Protein AF-A0A966DWM5-F1 (afdb_monomer_lite)

Secondary structure (DSSP, 8-state):
-HHHHHHHHHHHHHH-TT-HHHHHHHHHHHHHHT-HHHHHHHHHHHHHHTT-HHHHHHHHHHHHHH-TT-HHHHHHHHHHHHHHHHHHHHHHT-

pLDDT: mean 95.09, std 6.21, range [65.12, 98.88]

Structure (mmCIF, N/CA/C/O backbone):
data_AF-A0A966DWM5-F1
#
_entry.id   AF-A0A966DWM5-F1
#
loop_
_atom_site.group_PDB
_atom_site.id
_atom_site.type_symbol
_atom_site.label_atom_id
_atom_site.label_alt_id
_atom_site.label_comp_id
_atom_site.label_asym_id
_atom_site.label_entity_id
_atom_site.label_seq_id
_atom_site.pdbx_PDB_ins_code
_atom_site.Cartn_x
_atom_site.Cartn_y
_atom_site.Cartn_z
_atom_site.occupancy
_atom_site.B_iso_or_equiv
_atom_site.auth_seq_id
_atom_site.auth_comp_id
_atom_site.auth_asym_id
_atom_site.auth_atom_id
_atom_site.pdbx_PDB_model_num
ATOM 1 N N . GLN A 1 1 ? 13.227 -10.000 -17.625 1.00 65.12 1 GLN A N 1
ATOM 2 C CA . GLN A 1 1 ? 12.529 -11.079 -16.893 1.00 65.12 1 GLN A CA 1
ATOM 3 C C . GLN A 1 1 ? 11.713 -10.530 -15.725 1.00 65.12 1 GLN A C 1
ATOM 5 O O . GLN A 1 1 ? 10.519 -10.780 -15.724 1.00 65.12 1 GLN A O 1
ATOM 10 N N . ALA A 1 2 ? 12.279 -9.733 -14.805 1.00 72.12 2 ALA A N 1
ATOM 11 C CA . ALA A 1 2 ? 11.534 -9.183 -13.656 1.00 72.12 2 ALA A CA 1
ATOM 12 C C . ALA A 1 2 ? 10.271 -8.370 -14.027 1.00 72.12 2 ALA A C 1
ATOM 14 O O . ALA A 1 2 ? 9.245 -8.542 -13.388 1.00 72.12 2 ALA A O 1
ATOM 15 N N . HIS A 1 3 ? 10.298 -7.577 -15.105 1.00 72.94 3 HIS A N 1
ATOM 16 C CA . HIS A 1 3 ? 9.121 -6.821 -15.569 1.00 72.94 3 HIS A CA 1
ATOM 17 C C . HIS A 1 3 ? 7.951 -7.711 -16.039 1.00 72.94 3 HIS A C 1
ATOM 19 O O . HIS A 1 3 ? 6.801 -7.380 -15.791 1.00 72.94 3 HIS A O 1
ATOM 25 N N . ILE A 1 4 ? 8.230 -8.861 -16.673 1.00 79.44 4 ILE A N 1
ATOM 26 C CA . ILE A 1 4 ? 7.185 -9.820 -17.087 1.00 79.44 4 ILE A CA 1
ATOM 27 C C . ILE A 1 4 ? 6.576 -10.481 -15.846 1.00 79.44 4 ILE A C 1
ATOM 29 O O . ILE A 1 4 ? 5.366 -10.654 -15.756 1.00 79.44 4 ILE A O 1
ATOM 33 N N . ALA A 1 5 ? 7.420 -10.837 -14.872 1.00 82.81 5 ALA A N 1
ATOM 34 C CA . ALA A 1 5 ? 6.958 -11.404 -13.610 1.00 82.81 5 ALA A CA 1
ATOM 35 C C . ALA A 1 5 ? 6.093 -10.406 -12.822 1.00 82.81 5 ALA A C 1
ATOM 37 O O . ALA A 1 5 ? 5.092 -10.803 -12.234 1.00 82.81 5 ALA A O 1
ATOM 38 N N . GLU A 1 6 ? 6.449 -9.120 -12.843 1.00 89.25 6 GLU A N 1
ATOM 39 C CA . GLU A 1 6 ? 5.675 -8.053 -12.208 1.00 89.25 6 GLU A CA 1
ATOM 40 C C . GLU A 1 6 ? 4.259 -7.954 -12.783 1.00 89.25 6 GLU A C 1
ATOM 42 O O . GLU A 1 6 ? 3.300 -7.981 -12.019 1.00 89.25 6 GLU A O 1
ATOM 47 N N . GLU A 1 7 ? 4.114 -7.896 -14.108 1.00 88.50 7 GLU A N 1
ATOM 48 C CA . GLU A 1 7 ? 2.804 -7.778 -14.763 1.00 88.50 7 GLU A CA 1
ATOM 49 C C . GLU A 1 7 ? 1.882 -8.956 -14.412 1.00 88.50 7 GLU A C 1
ATOM 51 O O . GLU A 1 7 ? 0.741 -8.756 -13.994 1.00 88.50 7 GLU A O 1
ATOM 56 N N . VAL A 1 8 ? 2.413 -10.183 -14.458 1.00 92.38 8 VAL A N 1
ATOM 57 C CA . VAL A 1 8 ? 1.668 -11.388 -14.060 1.00 92.38 8 VAL A CA 1
ATOM 58 C C . VAL A 1 8 ? 1.231 -11.312 -12.596 1.00 92.38 8 VAL A C 1
ATOM 60 O O . VAL A 1 8 ? 0.092 -11.649 -12.271 1.00 92.38 8 VAL A O 1
ATOM 63 N N . LEU A 1 9 ? 2.112 -10.871 -11.697 1.00 91.38 9 LEU A N 1
ATOM 64 C CA . LEU A 1 9 ? 1.806 -10.779 -10.269 1.00 91.38 9 LEU A CA 1
ATOM 65 C C . LEU A 1 9 ? 0.800 -9.663 -9.952 1.00 91.38 9 LEU A C 1
ATOM 67 O O . LEU A 1 9 ? -0.017 -9.845 -9.050 1.00 91.38 9 LEU A O 1
ATOM 71 N N . VAL A 1 10 ? 0.801 -8.558 -10.704 1.00 92.81 10 VAL A N 1
ATOM 72 C CA . VAL A 1 10 ? -0.223 -7.502 -10.603 1.00 92.81 10 VAL A CA 1
ATOM 73 C C . VAL A 1 10 ? -1.604 -8.043 -10.968 1.00 92.81 10 VAL A C 1
ATOM 75 O O . VAL A 1 10 ? -2.583 -7.762 -10.277 1.00 92.81 10 VAL A O 1
ATOM 78 N N . ASP A 1 11 ? -1.711 -8.836 -12.031 1.00 94.56 11 ASP A N 1
ATOM 79 C CA . ASP A 1 11 ? -2.999 -9.420 -12.407 1.00 94.56 11 ASP A CA 1
ATOM 80 C C . ASP A 1 11 ? -3.460 -10.479 -11.405 1.00 94.56 11 ASP A C 1
ATOM 82 O O . ASP A 1 11 ? -4.634 -10.518 -11.032 1.00 94.56 11 ASP A O 1
ATOM 86 N N . GLN A 1 12 ? -2.537 -11.295 -10.889 1.00 93.44 12 GLN A N 1
ATOM 87 C CA . GLN A 1 12 ? -2.868 -12.245 -9.831 1.00 93.44 12 GLN A CA 1
ATOM 88 C C . GLN A 1 12 ? -3.328 -11.540 -8.550 1.00 93.44 12 GLN A C 1
ATOM 90 O O . GLN A 1 12 ? -4.280 -12.011 -7.927 1.00 93.44 12 GLN A O 1
ATOM 95 N N . SER A 1 13 ? -2.705 -10.425 -8.145 1.00 91.81 13 SER A N 1
ATOM 96 C CA . SER A 1 13 ? -3.082 -9.727 -6.906 1.00 91.81 13 SER A CA 1
ATOM 97 C C . SER A 1 13 ? -4.487 -9.131 -6.976 1.00 91.81 13 SER A C 1
ATOM 99 O O . SER A 1 13 ? -5.191 -9.083 -5.971 1.00 91.81 13 SER A O 1
ATOM 101 N N . ARG A 1 14 ? -4.960 -8.783 -8.178 1.00 92.75 14 ARG A N 1
ATOM 102 C CA . ARG A 1 14 ? -6.357 -8.382 -8.417 1.00 92.75 14 ARG A CA 1
ATOM 103 C C . ARG A 1 14 ? -7.338 -9.547 -8.305 1.00 92.75 14 ARG A C 1
ATOM 105 O O . ARG A 1 14 ? -8.464 -9.345 -7.862 1.00 92.75 14 ARG A O 1
ATOM 112 N N . LEU A 1 15 ? -6.930 -10.751 -8.708 1.00 95.56 15 LEU A N 1
ATOM 113 C CA . LEU A 1 15 ? -7.759 -11.959 -8.608 1.00 95.56 15 LEU A CA 1
ATOM 114 C C . LEU A 1 15 ? -7.788 -12.531 -7.186 1.00 95.56 15 LEU A C 1
ATOM 116 O O . LEU A 1 15 ? -8.784 -13.126 -6.780 1.00 95.56 15 LEU A O 1
ATOM 120 N N . LYS A 1 16 ? -6.696 -12.362 -6.435 1.00 95.12 16 LYS A N 1
ATOM 121 C CA . LYS A 1 16 ? -6.526 -12.869 -5.068 1.00 95.12 16 LYS A CA 1
ATOM 122 C C . LYS A 1 16 ? -6.086 -11.750 -4.114 1.00 95.12 16 LYS A C 1
ATOM 124 O O . LYS A 1 16 ? -5.014 -11.844 -3.519 1.00 95.12 16 LYS A O 1
ATOM 129 N N . PRO A 1 17 ? -6.910 -10.706 -3.919 1.00 96.00 17 PRO A N 1
ATOM 130 C CA . PRO A 1 17 ? -6.519 -9.543 -3.123 1.00 96.00 17 PRO A CA 1
ATOM 131 C C . PRO A 1 17 ? -6.321 -9.860 -1.639 1.00 96.00 17 PRO A C 1
ATOM 133 O O . PRO A 1 17 ? -5.652 -9.099 -0.956 1.00 96.00 17 PRO A O 1
ATOM 136 N N . ASN A 1 18 ? -6.852 -10.984 -1.151 1.00 97.12 18 ASN A N 1
ATOM 137 C CA . ASN A 1 18 ? -6.749 -11.408 0.247 1.00 97.12 18 ASN A CA 1
ATOM 138 C C . ASN A 1 18 ? -5.585 -12.383 0.507 1.00 97.12 18 ASN A C 1
ATOM 140 O O . ASN A 1 18 ? -5.527 -12.980 1.579 1.00 97.12 18 ASN A O 1
ATOM 144 N N . ASP A 1 19 ? -4.691 -12.593 -0.464 1.00 97.88 19 ASP A N 1
ATOM 145 C CA . ASP A 1 19 ? -3.501 -13.435 -0.304 1.00 97.88 19 ASP A CA 1
ATOM 146 C C . ASP A 1 19 ? -2.282 -12.569 0.074 1.00 97.88 19 ASP A C 1
ATOM 148 O O . ASP A 1 19 ? -1.686 -11.928 -0.798 1.00 97.88 19 ASP A O 1
ATOM 152 N N . PRO A 1 20 ? -1.867 -12.530 1.355 1.00 97.25 20 PRO A N 1
ATOM 153 C CA . PRO A 1 20 ? -0.712 -11.734 1.761 1.00 97.25 20 PRO A CA 1
ATOM 154 C C . PRO A 1 20 ? 0.600 -12.242 1.145 1.00 97.25 20 PRO A C 1
ATOM 156 O O . PRO A 1 20 ? 1.486 -11.441 0.845 1.00 97.25 20 PRO A O 1
ATOM 159 N N . GLY A 1 21 ? 0.735 -13.550 0.897 1.00 96.94 21 GLY A N 1
ATOM 160 C CA . GLY A 1 21 ? 1.938 -14.112 0.277 1.00 96.94 21 GLY A CA 1
ATOM 161 C C . GLY A 1 21 ? 2.151 -13.580 -1.139 1.00 96.94 21 GLY A C 1
ATOM 162 O O . GLY A 1 21 ? 3.280 -13.290 -1.539 1.00 96.94 21 GLY A O 1
ATOM 163 N N . LEU A 1 22 ? 1.056 -13.371 -1.868 1.00 97.56 22 LEU A N 1
ATOM 164 C CA . LEU A 1 22 ? 1.079 -12.790 -3.203 1.00 97.56 22 LEU A CA 1
ATOM 165 C C . LEU A 1 22 ? 1.524 -11.321 -3.201 1.00 97.56 22 LEU A C 1
ATOM 167 O O . LEU A 1 22 ? 2.362 -10.937 -4.018 1.00 97.56 22 LEU A O 1
ATOM 171 N N . TRP A 1 23 ? 1.026 -10.514 -2.262 1.00 98.38 23 TRP A N 1
ATOM 172 C CA . TRP A 1 23 ? 1.454 -9.119 -2.109 1.00 98.38 23 TRP A CA 1
ATOM 173 C C . TRP A 1 23 ? 2.925 -8.994 -1.718 1.00 98.38 23 TRP A C 1
ATOM 175 O O . TRP A 1 23 ? 3.634 -8.133 -2.243 1.00 98.38 23 TRP A O 1
ATOM 185 N N . TYR A 1 24 ? 3.403 -9.881 -0.843 1.00 97.94 24 TYR A N 1
ATOM 186 C CA . TYR A 1 24 ? 4.814 -9.934 -0.479 1.00 97.94 24 TYR A CA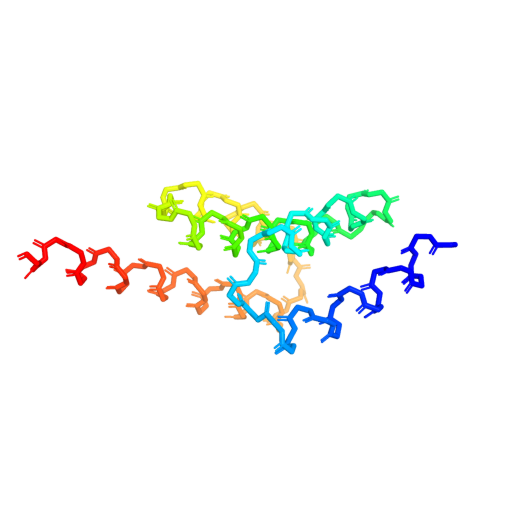 1
ATOM 187 C C . TYR A 1 24 ? 5.695 -10.261 -1.691 1.00 97.94 24 TYR A C 1
ATOM 189 O O . TYR A 1 24 ? 6.661 -9.550 -1.963 1.00 97.94 24 TYR A O 1
ATOM 197 N N . LEU A 1 25 ? 5.332 -11.285 -2.470 1.00 98.00 25 LEU A N 1
ATOM 198 C CA . LEU A 1 25 ? 6.077 -11.660 -3.671 1.00 98.00 25 LEU A CA 1
ATOM 199 C C . LEU A 1 25 ? 6.082 -10.541 -4.722 1.00 98.00 25 LEU A C 1
ATOM 201 O O . LEU A 1 25 ? 7.130 -10.246 -5.299 1.00 98.00 25 LEU A O 1
ATOM 205 N N . LEU A 1 26 ? 4.932 -9.900 -4.953 1.00 98.12 26 LEU A N 1
ATOM 206 C CA . LEU A 1 26 ? 4.830 -8.768 -5.871 1.00 98.12 26 LEU A CA 1
ATOM 207 C C . LEU A 1 26 ? 5.751 -7.620 -5.439 1.00 98.12 26 LEU A C 1
ATOM 209 O O . LEU A 1 26 ? 6.471 -7.078 -6.277 1.00 98.12 26 LEU A O 1
ATOM 213 N N . ALA A 1 27 ? 5.795 -7.299 -4.143 1.00 98.38 27 ALA A N 1
ATOM 214 C CA . ALA A 1 27 ? 6.690 -6.269 -3.628 1.00 98.38 27 ALA A CA 1
ATOM 215 C C . ALA A 1 27 ? 8.167 -6.578 -3.905 1.00 98.38 27 ALA A C 1
ATOM 217 O O . ALA A 1 27 ? 8.903 -5.695 -4.342 1.00 98.38 27 ALA A O 1
ATOM 218 N N . GLU A 1 28 ? 8.609 -7.817 -3.679 1.00 97.19 28 GLU A N 1
ATOM 219 C CA . GLU A 1 28 ? 10.002 -8.207 -3.920 1.00 97.19 28 GLU A CA 1
ATOM 220 C C . GLU A 1 28 ? 10.364 -8.106 -5.409 1.00 97.19 28 GLU A C 1
ATOM 222 O O . GLU A 1 28 ? 11.406 -7.547 -5.760 1.00 97.19 28 GLU A O 1
ATOM 227 N N . VAL A 1 29 ? 9.476 -8.554 -6.304 1.00 97.44 29 VAL A N 1
ATOM 228 C CA . VAL A 1 29 ? 9.687 -8.435 -7.756 1.00 97.44 29 VAL A CA 1
ATOM 229 C C . VAL A 1 29 ? 9.732 -6.972 -8.202 1.00 97.44 29 VAL A C 1
ATOM 231 O O . VAL A 1 29 ? 10.608 -6.612 -8.987 1.00 97.44 29 VAL A O 1
ATOM 234 N N . GLN A 1 30 ? 8.859 -6.118 -7.663 1.00 97.62 30 GLN A N 1
ATOM 235 C CA . GLN A 1 30 ? 8.853 -4.675 -7.932 1.00 97.62 30 GLN A CA 1
ATOM 236 C C . GLN A 1 30 ? 10.127 -3.978 -7.439 1.00 97.62 30 GLN A C 1
ATOM 238 O O . GLN A 1 30 ? 10.643 -3.073 -8.094 1.00 97.62 30 GLN A O 1
ATOM 243 N N . GLY A 1 31 ? 10.690 -4.422 -6.312 1.00 96.69 31 GLY A N 1
ATOM 244 C CA . GLY A 1 31 ? 11.994 -3.952 -5.844 1.00 96.69 31 GLY A CA 1
ATOM 245 C C . GLY A 1 31 ? 13.117 -4.318 -6.808 1.00 96.69 31 GLY A C 1
ATOM 246 O O . GLY A 1 31 ? 13.929 -3.467 -7.167 1.00 96.69 31 GLY A O 1
ATOM 247 N N . LEU A 1 32 ? 13.126 -5.570 -7.273 1.00 95.88 32 LEU A N 1
ATOM 248 C CA . LEU A 1 32 ? 14.112 -6.069 -8.233 1.00 95.88 32 LEU A CA 1
ATOM 249 C C . LEU A 1 32 ? 13.972 -5.432 -9.626 1.00 95.88 32 LEU A C 1
ATOM 251 O O . LEU A 1 32 ? 14.972 -5.309 -10.333 1.00 95.88 32 LEU A O 1
ATOM 255 N N . SER A 1 33 ? 12.764 -5.027 -10.037 1.00 94.50 33 SER A N 1
ATOM 256 C CA . SER A 1 33 ? 12.530 -4.334 -11.314 1.00 94.50 33 SER A CA 1
ATOM 257 C C . SER A 1 33 ? 12.782 -2.824 -11.250 1.00 94.50 33 SER A C 1
ATOM 259 O O . SER A 1 33 ? 12.841 -2.177 -12.295 1.00 94.50 33 SER A O 1
ATOM 261 N N . GLY A 1 34 ? 12.957 -2.258 -10.051 1.00 95.00 34 GLY A N 1
ATOM 262 C CA . GLY A 1 34 ? 13.117 -0.819 -9.843 1.00 95.00 34 GLY A CA 1
ATOM 263 C C . GLY A 1 34 ? 11.797 -0.044 -9.748 1.00 95.00 34 GLY A C 1
ATOM 264 O O . GLY A 1 34 ? 11.828 1.184 -9.643 1.00 95.00 34 GLY A O 1
ATOM 265 N N . ASN A 1 35 ? 10.641 -0.717 -9.731 1.00 95.94 35 ASN A N 1
ATOM 266 C CA . ASN A 1 35 ? 9.353 -0.088 -9.436 1.00 95.94 35 ASN A CA 1
ATOM 267 C C . ASN A 1 35 ? 9.188 0.147 -7.923 1.00 95.94 35 ASN A C 1
ATOM 269 O O . ASN A 1 35 ? 8.433 -0.534 -7.228 1.00 95.94 35 ASN A O 1
ATOM 273 N N . ILE A 1 36 ? 9.903 1.141 -7.394 1.00 97.50 36 ILE A N 1
ATOM 274 C CA . ILE A 1 36 ? 9.944 1.409 -5.948 1.00 97.50 36 ILE A CA 1
ATOM 275 C C . ILE A 1 36 ? 8.597 1.911 -5.405 1.00 97.50 36 ILE A C 1
ATOM 277 O O . ILE A 1 36 ? 8.222 1.576 -4.281 1.00 97.50 36 ILE A O 1
ATOM 281 N N . VAL A 1 37 ? 7.840 2.676 -6.201 1.00 97.75 37 VAL A N 1
ATOM 282 C CA . VAL A 1 37 ? 6.477 3.098 -5.831 1.00 97.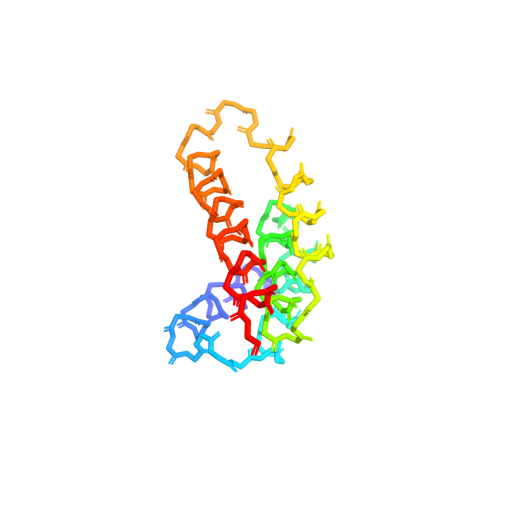75 37 VAL A CA 1
ATOM 283 C C . VAL A 1 37 ? 5.582 1.870 -5.669 1.00 97.75 37 VAL A C 1
ATOM 285 O O . VAL A 1 37 ? 4.961 1.710 -4.617 1.00 97.75 37 VAL A O 1
ATOM 288 N N . GLY A 1 38 ? 5.582 0.977 -6.664 1.00 97.44 38 GLY A N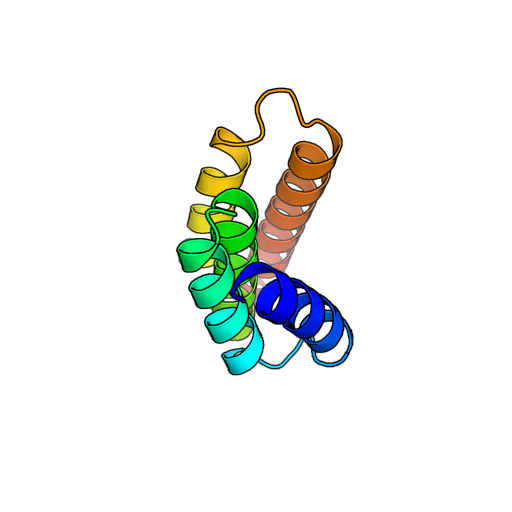 1
ATOM 289 C CA . GLY A 1 38 ? 4.835 -0.277 -6.627 1.00 97.44 38 GLY A CA 1
ATOM 290 C C . GLY A 1 38 ? 5.226 -1.151 -5.438 1.00 97.44 38 GLY A C 1
ATOM 291 O O . GLY A 1 38 ? 4.346 -1.592 -4.704 1.00 97.44 38 GLY A O 1
ATOM 292 N N . LEU A 1 39 ? 6.529 -1.315 -5.175 1.00 98.44 39 LEU A N 1
ATOM 293 C CA . LEU A 1 39 ? 7.033 -2.080 -4.026 1.00 98.44 39 LEU A CA 1
ATOM 294 C C . LEU A 1 39 ? 6.411 -1.607 -2.708 1.00 98.44 39 LEU A C 1
ATOM 296 O O . LEU A 1 39 ? 5.973 -2.424 -1.896 1.00 98.44 39 LEU A O 1
ATOM 300 N N . HIS A 1 40 ? 6.360 -0.294 -2.483 1.00 98.69 40 HIS A N 1
ATOM 301 C CA . HIS A 1 40 ? 5.789 0.256 -1.258 1.00 98.69 40 HIS A CA 1
ATOM 302 C C . HIS A 1 40 ? 4.268 0.058 -1.197 1.00 98.69 40 HIS A C 1
ATOM 304 O O . HIS A 1 40 ? 3.748 -0.292 -0.139 1.00 98.69 40 HIS A O 1
ATOM 310 N N . GLN A 1 41 ? 3.556 0.211 -2.317 1.00 98.56 41 GLN A N 1
ATOM 311 C CA . GLN A 1 41 ? 2.118 -0.072 -2.378 1.00 98.56 41 GLN A CA 1
ATOM 312 C C . GLN A 1 41 ? 1.816 -1.544 -2.060 1.00 98.56 41 GLN A C 1
ATOM 314 O O . GLN A 1 41 ? 0.982 -1.825 -1.206 1.00 98.56 41 GLN A O 1
ATOM 319 N N . SER A 1 42 ? 2.548 -2.484 -2.658 1.00 98.69 42 SER A N 1
ATOM 320 C CA . SER A 1 42 ? 2.358 -3.919 -2.418 1.00 98.69 42 SER A CA 1
ATOM 321 C C . SER A 1 42 ? 2.698 -4.323 -0.981 1.00 98.69 42 SER A C 1
ATOM 323 O O . SER A 1 42 ? 1.979 -5.112 -0.370 1.00 98.69 42 SER A O 1
ATOM 325 N N . ARG A 1 43 ? 3.744 -3.735 -0.379 1.00 98.81 43 ARG A N 1
ATOM 326 C CA . ARG A 1 43 ? 4.029 -3.935 1.054 1.00 98.81 43 ARG A CA 1
ATOM 327 C C . ARG A 1 43 ? 2.918 -3.393 1.941 1.00 98.81 43 ARG A C 1
ATOM 329 O O . ARG A 1 43 ? 2.655 -3.988 2.982 1.00 98.81 43 ARG A O 1
ATOM 336 N N . ALA A 1 44 ? 2.280 -2.289 1.558 1.00 98.88 44 ALA A N 1
ATOM 337 C CA . ALA A 1 44 ? 1.154 -1.768 2.316 1.00 98.88 44 ALA A CA 1
ATOM 338 C C . ALA A 1 44 ? -0.003 -2.771 2.356 1.00 98.88 44 ALA A C 1
ATOM 340 O O . ALA A 1 44 ? -0.489 -3.069 3.442 1.00 98.88 44 ALA A O 1
ATOM 341 N N . GLU A 1 45 ? -0.369 -3.361 1.216 1.00 98.69 45 GLU A N 1
ATOM 342 C CA . GLU A 1 45 ? -1.428 -4.378 1.158 1.00 98.69 45 GLU A CA 1
ATOM 343 C C . GLU A 1 45 ? -1.086 -5.628 1.980 1.00 98.69 45 GLU A C 1
ATOM 345 O O . GLU A 1 45 ? -1.921 -6.110 2.743 1.00 98.69 45 GLU A O 1
ATOM 350 N N . TYR A 1 46 ? 0.166 -6.097 1.927 1.00 98.75 46 TYR A N 1
ATOM 351 C CA . TYR A 1 46 ? 0.639 -7.170 2.810 1.00 98.75 46 TYR A CA 1
ATOM 352 C C . TYR A 1 46 ? 0.416 -6.838 4.295 1.00 98.75 46 TYR A C 1
ATOM 354 O O . TYR A 1 46 ? -0.110 -7.651 5.052 1.00 98.75 46 TYR A O 1
ATOM 362 N N . PHE A 1 47 ? 0.798 -5.633 4.726 1.00 98.81 47 PHE A N 1
ATOM 363 C CA . PHE A 1 47 ? 0.634 -5.233 6.121 1.00 98.81 47 PHE A CA 1
ATOM 364 C C . PHE A 1 47 ? -0.833 -5.036 6.518 1.00 98.81 47 PHE A C 1
ATOM 366 O O . PHE A 1 47 ? -1.181 -5.386 7.645 1.00 98.81 47 PHE A O 1
ATOM 373 N N . ILE A 1 48 ? -1.688 -4.546 5.613 1.00 98.56 48 ILE A N 1
ATOM 374 C CA . ILE A 1 48 ? -3.138 -4.431 5.837 1.00 98.56 48 ILE A CA 1
ATOM 375 C C . ILE A 1 48 ? -3.738 -5.808 6.123 1.00 98.56 48 ILE A C 1
ATOM 377 O O . ILE A 1 48 ? -4.396 -5.985 7.145 1.00 98.56 48 ILE A O 1
ATOM 381 N N . LEU A 1 49 ? -3.458 -6.802 5.275 1.00 98.06 49 LEU A N 1
ATOM 382 C CA . LEU A 1 49 ? -3.986 -8.163 5.440 1.00 98.06 49 LEU A CA 1
ATOM 383 C C . LEU A 1 49 ? -3.488 -8.855 6.713 1.00 98.06 49 LEU A C 1
ATOM 385 O O . LEU A 1 49 ? -4.164 -9.729 7.249 1.00 98.06 49 LEU A O 1
ATOM 389 N N . ASN A 1 50 ? -2.330 -8.438 7.221 1.00 97.94 50 ASN A N 1
ATOM 390 C CA . ASN A 1 50 ? -1.754 -8.945 8.461 1.00 97.94 50 ASN A CA 1
ATOM 391 C C . ASN A 1 50 ? -2.140 -8.101 9.696 1.00 97.94 50 ASN A C 1
ATOM 393 O O . ASN A 1 50 ? -1.592 -8.324 10.775 1.00 97.94 50 ASN A O 1
ATOM 397 N N . GLY A 1 51 ? -3.041 -7.121 9.553 1.00 96.81 51 GLY A N 1
ATOM 398 C CA . GLY A 1 51 ? -3.532 -6.274 10.646 1.00 96.81 51 GLY A CA 1
ATOM 399 C C . GLY A 1 51 ? -2.538 -5.221 11.152 1.00 96.81 51 GLY A C 1
ATOM 400 O O . GLY A 1 51 ? -2.773 -4.599 12.184 1.00 96.81 51 GLY A O 1
ATOM 401 N N . ASN A 1 52 ? -1.424 -4.995 10.453 1.00 98.12 52 ASN A N 1
ATOM 402 C CA . ASN A 1 52 ? -0.399 -4.028 10.846 1.00 98.12 52 ASN A CA 1
ATOM 403 C C . ASN A 1 52 ? -0.573 -2.694 10.103 1.00 98.12 52 ASN A C 1
ATOM 405 O O . ASN A 1 52 ? 0.206 -2.335 9.214 1.00 98.12 52 ASN A O 1
ATOM 409 N N . LEU A 1 53 ? -1.614 -1.950 10.478 1.00 98.31 53 LEU A N 1
ATOM 410 C CA . LEU A 1 53 ? -1.986 -0.697 9.815 1.00 98.31 53 LEU A CA 1
ATOM 411 C C . LEU A 1 53 ? -0.906 0.398 9.928 1.00 98.31 53 LEU A C 1
ATOM 413 O O . LEU A 1 53 ? -0.723 1.166 8.984 1.00 98.31 53 LEU A O 1
ATOM 417 N N . ASP A 1 54 ? -0.115 0.409 11.008 1.00 98.38 54 ASP A N 1
ATOM 418 C CA . ASP A 1 54 ? 1.026 1.325 11.177 1.00 98.38 54 ASP A CA 1
ATOM 419 C C . ASP A 1 54 ? 2.092 1.136 10.097 1.00 98.38 54 ASP A C 1
ATOM 421 O O . ASP A 1 54 ? 2.583 2.101 9.501 1.00 98.38 54 ASP A O 1
ATOM 425 N N . GLN A 1 55 ? 2.471 -0.116 9.827 1.00 98.69 55 GLN A N 1
ATOM 426 C CA . GLN A 1 55 ? 3.442 -0.386 8.773 1.00 98.69 55 GLN A CA 1
ATOM 427 C C . GLN A 1 55 ? 2.849 -0.117 7.394 1.00 98.69 55 GLN A C 1
ATOM 429 O O . GLN A 1 55 ? 3.554 0.436 6.550 1.00 98.69 55 GLN A O 1
ATOM 434 N N . ALA A 1 56 ? 1.573 -0.433 7.168 1.00 98.81 56 ALA A N 1
ATOM 435 C CA . ALA A 1 56 ? 0.915 -0.139 5.900 1.00 98.81 56 ALA A CA 1
ATOM 436 C C . ALA A 1 56 ? 0.934 1.363 5.570 1.00 98.81 56 ALA A C 1
ATOM 438 O O . ALA A 1 56 ? 1.385 1.767 4.495 1.00 98.81 56 ALA A O 1
ATOM 439 N N . GLU A 1 57 ? 0.542 2.198 6.532 1.00 98.81 57 GLU A N 1
ATOM 440 C CA . GLU A 1 57 ? 0.558 3.654 6.406 1.00 98.81 57 GLU A CA 1
ATOM 441 C C . GLU A 1 57 ? 1.968 4.188 6.125 1.00 98.81 57 GLU A C 1
ATOM 443 O O . GLU A 1 57 ? 2.175 5.038 5.252 1.00 98.81 57 GLU A O 1
ATOM 448 N N . LYS A 1 58 ? 2.974 3.662 6.831 1.00 98.81 58 LYS A N 1
ATOM 449 C CA . LYS A 1 58 ? 4.374 4.043 6.626 1.00 98.81 58 LYS A CA 1
ATOM 450 C C . LYS A 1 58 ? 4.846 3.741 5.201 1.00 98.81 58 LYS A C 1
ATOM 452 O O . LYS A 1 58 ? 5.509 4.586 4.596 1.00 98.81 58 LYS A O 1
ATOM 457 N N . GLN A 1 59 ? 4.498 2.575 4.651 1.00 98.88 59 GLN A N 1
ATOM 458 C CA . GLN A 1 59 ? 4.845 2.216 3.272 1.00 98.88 59 GLN A CA 1
ATOM 459 C C . GLN A 1 59 ? 4.175 3.159 2.263 1.00 98.88 59 GLN A C 1
ATOM 461 O O . GLN A 1 59 ? 4.856 3.697 1.390 1.00 98.88 59 GLN A O 1
ATOM 466 N N . LEU A 1 60 ? 2.879 3.443 2.415 1.00 98.75 60 LEU A N 1
ATOM 467 C CA . LEU A 1 60 ? 2.169 4.366 1.522 1.00 98.75 60 LEU A CA 1
ATOM 468 C C . LEU A 1 60 ? 2.725 5.793 1.585 1.00 98.75 60 LEU A C 1
ATOM 470 O O . LEU A 1 60 ? 2.857 6.448 0.553 1.00 98.75 60 LEU A O 1
ATOM 474 N N . ASN A 1 61 ? 3.147 6.261 2.759 1.00 98.56 61 ASN A N 1
ATOM 475 C CA . ASN A 1 61 ? 3.830 7.547 2.889 1.00 98.56 61 ASN A CA 1
ATOM 476 C C . ASN A 1 61 ? 5.196 7.579 2.181 1.00 98.56 61 ASN A C 1
ATOM 478 O O . ASN A 1 61 ? 5.601 8.629 1.676 1.00 98.56 61 ASN A O 1
ATOM 482 N N . TYR A 1 62 ? 5.923 6.458 2.119 1.00 98.50 62 TYR A N 1
ATOM 483 C CA . TYR A 1 62 ? 7.131 6.364 1.293 1.00 98.50 62 TYR A CA 1
ATOM 484 C C . TYR A 1 62 ? 6.802 6.399 -0.198 1.00 98.50 62 TYR A C 1
ATOM 486 O O . TYR A 1 62 ? 7.428 7.173 -0.922 1.00 98.50 62 TYR A O 1
ATOM 494 N N . ALA A 1 63 ? 5.786 5.650 -0.636 1.00 98.38 63 ALA A N 1
ATOM 495 C CA . ALA A 1 63 ? 5.318 5.680 -2.020 1.00 98.38 63 ALA A CA 1
ATOM 496 C C . ALA A 1 63 ? 4.933 7.107 -2.450 1.00 98.38 63 ALA A C 1
ATOM 498 O O . ALA A 1 63 ? 5.414 7.594 -3.470 1.00 98.38 63 ALA A O 1
ATOM 499 N N . LEU A 1 64 ? 4.152 7.819 -1.629 1.00 98.12 64 LEU A N 1
ATOM 500 C CA . LEU A 1 64 ? 3.668 9.172 -1.924 1.00 98.12 64 LEU A CA 1
ATOM 501 C C . LEU A 1 64 ? 4.801 10.194 -2.113 1.00 98.12 64 LEU A C 1
ATOM 503 O O . LEU A 1 64 ? 4.705 11.105 -2.932 1.00 98.12 64 LEU A O 1
ATOM 507 N N . LYS A 1 65 ? 5.910 10.054 -1.378 1.00 97.38 65 LYS A N 1
ATOM 508 C CA . LYS A 1 65 ? 7.078 10.943 -1.531 1.00 97.38 65 LYS A CA 1
ATOM 509 C C . LYS A 1 65 ? 7.763 10.786 -2.890 1.00 97.38 65 LYS A C 1
ATOM 511 O O . LYS A 1 65 ? 8.437 11.720 -3.332 1.00 97.38 65 LYS A O 1
ATOM 516 N N . LEU A 1 66 ? 7.606 9.623 -3.523 1.00 97.38 66 LEU A N 1
ATOM 517 C CA . LEU A 1 66 ? 8.237 9.256 -4.788 1.00 97.38 66 LEU A CA 1
ATOM 518 C C . LEU A 1 66 ? 7.360 9.574 -6.011 1.00 97.38 66 LEU A C 1
ATOM 520 O O . LEU A 1 66 ? 7.887 9.655 -7.115 1.00 97.38 66 LEU A O 1
ATOM 524 N N . THR A 1 67 ? 6.059 9.837 -5.845 1.00 95.25 67 THR A N 1
ATOM 525 C CA . THR A 1 67 ? 5.117 10.119 -6.950 1.00 95.25 67 THR A CA 1
ATOM 526 C C . THR A 1 67 ? 5.095 11.586 -7.400 1.00 95.25 67 THR A C 1
ATOM 528 O O . THR A 1 67 ? 4.074 12.089 -7.871 1.00 95.25 67 THR A O 1
ATOM 531 N N . ARG A 1 68 ? 6.208 12.322 -7.269 1.00 87.75 68 ARG A N 1
ATOM 532 C CA . ARG A 1 68 ? 6.269 13.742 -7.668 1.00 87.75 68 ARG A CA 1
ATOM 533 C C . ARG A 1 68 ? 5.956 13.898 -9.161 1.00 87.75 68 ARG A C 1
ATOM 535 O O . ARG A 1 68 ? 6.675 13.369 -9.998 1.00 87.75 68 ARG A O 1
ATOM 542 N N . GLY A 1 69 ? 4.905 14.654 -9.480 1.00 88.06 69 GLY A N 1
ATOM 543 C CA . GLY A 1 69 ? 4.431 14.856 -10.857 1.00 88.06 69 GLY A CA 1
ATOM 544 C C . GLY A 1 69 ? 3.516 13.745 -11.388 1.00 88.06 69 GLY A C 1
ATOM 545 O O . GLY A 1 69 ? 2.907 13.920 -12.438 1.00 88.06 69 GLY A O 1
ATOM 546 N N . ASP A 1 70 ? 3.350 12.648 -10.644 1.00 94.75 70 ASP A N 1
ATOM 547 C CA . ASP A 1 70 ? 2.400 11.576 -10.941 1.00 94.75 70 ASP A CA 1
ATOM 548 C C . ASP A 1 70 ? 1.140 11.742 -10.082 1.00 94.75 70 ASP A C 1
ATOM 550 O O . ASP A 1 70 ? 0.984 11.177 -8.992 1.00 94.75 70 ASP A O 1
ATOM 554 N N . TYR A 1 71 ? 0.236 12.590 -10.570 1.00 94.81 71 TYR A N 1
ATOM 555 C CA . TYR A 1 71 ? -0.994 12.942 -9.862 1.00 94.81 71 TYR A CA 1
ATOM 556 C C . TYR A 1 71 ? -1.934 11.751 -9.678 1.00 94.81 71 TYR A C 1
ATOM 558 O O . TYR A 1 71 ? -2.612 11.662 -8.654 1.00 94.81 71 TYR A O 1
ATOM 566 N N . LEU A 1 72 ? -1.963 10.823 -10.639 1.00 95.81 72 LEU A N 1
ATOM 567 C CA . LEU A 1 72 ? -2.845 9.664 -10.580 1.00 95.81 72 LEU A CA 1
ATOM 568 C C . LEU A 1 72 ? -2.406 8.703 -9.473 1.00 95.81 72 LEU A C 1
ATOM 570 O O . LEU A 1 72 ? -3.233 8.305 -8.651 1.00 95.81 72 LEU A O 1
ATOM 574 N N . ASN A 1 73 ? -1.121 8.343 -9.423 1.00 94.50 73 ASN A N 1
ATOM 575 C CA . ASN A 1 73 ? -0.625 7.474 -8.358 1.00 94.50 73 ASN A CA 1
ATOM 576 C C . ASN A 1 73 ? -0.674 8.167 -6.997 1.00 94.50 73 ASN A C 1
ATOM 578 O O . ASN A 1 73 ? -1.078 7.535 -6.021 1.00 94.50 73 ASN A O 1
ATOM 582 N N . SER A 1 74 ? -0.385 9.470 -6.938 1.00 97.88 74 SER A N 1
ATOM 583 C CA . SER A 1 74 ? -0.550 10.249 -5.705 1.00 97.88 74 SER A CA 1
ATOM 584 C C . SER A 1 74 ? -1.989 10.170 -5.181 1.00 97.88 74 SER A C 1
AT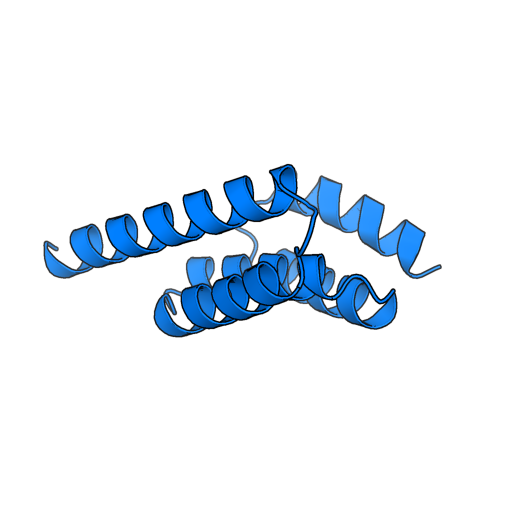OM 586 O O . SER A 1 74 ? -2.196 9.830 -4.021 1.00 97.88 74 SER A O 1
ATOM 588 N N . ALA A 1 75 ? -2.993 10.387 -6.039 1.00 97.81 75 ALA A N 1
ATOM 589 C CA . ALA A 1 75 ? -4.401 10.322 -5.648 1.00 97.81 75 ALA A CA 1
ATOM 590 C C . ALA A 1 75 ? -4.818 8.930 -5.143 1.00 97.81 75 ALA A C 1
ATOM 592 O O . ALA A 1 75 ? -5.510 8.831 -4.128 1.00 97.81 75 ALA A O 1
ATOM 593 N N . LYS A 1 76 ? -4.365 7.857 -5.807 1.00 97.56 76 LYS A N 1
ATOM 594 C CA . LYS A 1 76 ? -4.622 6.472 -5.375 1.00 97.56 76 LYS A CA 1
ATOM 595 C C . LYS A 1 76 ? -4.015 6.180 -4.003 1.00 97.56 76 LYS A C 1
ATOM 597 O O . LYS A 1 76 ? -4.692 5.627 -3.143 1.00 97.56 76 LYS A O 1
ATOM 602 N N . ILE A 1 77 ? -2.761 6.578 -3.786 1.00 98.56 77 ILE A N 1
ATOM 603 C CA . ILE A 1 77 ? -2.065 6.378 -2.508 1.00 98.56 77 ILE A CA 1
ATOM 604 C C . ILE A 1 77 ? -2.750 7.172 -1.393 1.00 98.56 77 ILE A C 1
ATOM 606 O O . ILE A 1 77 ? -2.987 6.636 -0.315 1.00 98.56 77 ILE A O 1
ATOM 610 N N . THR A 1 78 ? -3.121 8.428 -1.652 1.00 98.38 78 THR A N 1
ATOM 611 C CA . THR A 1 78 ? -3.850 9.249 -0.679 1.00 98.38 78 THR A CA 1
ATOM 612 C C . THR A 1 78 ? -5.223 8.665 -0.348 1.00 98.38 78 THR A C 1
ATOM 614 O O . THR A 1 78 ? -5.620 8.710 0.812 1.00 98.38 78 THR A O 1
ATOM 617 N N . GLN A 1 79 ? -5.941 8.093 -1.321 1.00 98.69 79 GLN A N 1
ATOM 618 C CA . GLN A 1 79 ? -7.183 7.376 -1.024 1.00 98.69 79 GLN A CA 1
ATOM 619 C C . GLN A 1 79 ? -6.917 6.175 -0.119 1.00 98.69 79 GLN A C 1
ATOM 621 O O . GLN A 1 79 ? -7.567 6.047 0.907 1.00 98.69 79 GLN A O 1
ATOM 626 N N . ARG A 1 80 ? -5.910 5.354 -0.427 1.00 98.56 80 ARG A N 1
ATOM 627 C CA . ARG A 1 80 ? -5.613 4.171 0.386 1.00 98.56 80 ARG A CA 1
ATOM 628 C C . ARG A 1 80 ? -5.177 4.515 1.816 1.00 98.56 80 ARG A C 1
ATOM 630 O O . ARG A 1 80 ? -5.501 3.787 2.744 1.00 98.56 80 ARG A O 1
ATOM 637 N N . LEU A 1 81 ? -4.497 5.647 2.012 1.00 98.81 81 LEU A N 1
ATOM 638 C CA . LEU A 1 81 ? -4.204 6.192 3.344 1.00 98.81 81 LEU A CA 1
ATOM 639 C C . LEU A 1 81 ? -5.480 6.562 4.120 1.00 98.81 81 LEU A C 1
ATOM 641 O O . LEU A 1 81 ? -5.532 6.325 5.324 1.00 98.81 81 LEU A O 1
ATOM 645 N N . ARG A 1 82 ? -6.508 7.105 3.449 1.00 98.75 82 ARG A N 1
ATOM 646 C CA . ARG A 1 82 ? -7.821 7.341 4.074 1.00 98.75 82 ARG A CA 1
ATOM 647 C C . ARG A 1 82 ? -8.492 6.031 4.466 1.00 98.75 82 ARG A C 1
ATOM 649 O O . ARG A 1 82 ? -8.932 5.920 5.601 1.00 98.75 82 ARG A O 1
ATOM 656 N N . ASP A 1 83 ? -8.473 5.031 3.584 1.00 98.56 83 ASP A N 1
ATOM 657 C CA . ASP A 1 83 ? -9.025 3.709 3.898 1.00 98.56 83 ASP A CA 1
ATOM 658 C C . ASP A 1 83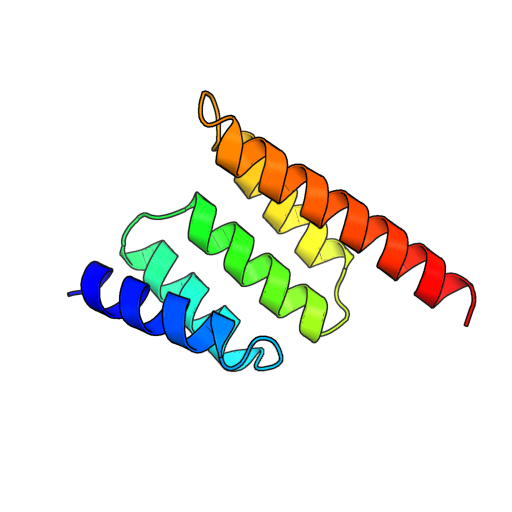 ? -8.355 3.112 5.153 1.00 98.56 83 ASP A C 1
ATOM 660 O O . ASP A 1 83 ? -9.022 2.514 5.990 1.00 98.56 83 ASP A O 1
ATOM 664 N N . ILE A 1 84 ? -7.033 3.285 5.320 1.00 98.56 84 ILE A N 1
ATOM 665 C CA . ILE A 1 84 ? -6.320 2.843 6.531 1.00 98.56 84 ILE A CA 1
ATOM 666 C C . ILE A 1 84 ? -6.819 3.569 7.782 1.00 98.56 84 ILE A C 1
ATOM 668 O O . ILE A 1 84 ? -6.990 2.924 8.815 1.00 98.56 84 ILE A O 1
ATOM 672 N N . ALA A 1 85 ? -7.053 4.879 7.708 1.00 98.19 85 ALA A N 1
ATOM 673 C CA . ALA A 1 85 ? -7.602 5.632 8.832 1.00 98.19 85 ALA A CA 1
ATOM 674 C C . ALA A 1 85 ? -9.002 5.122 9.216 1.00 98.19 85 ALA A C 1
ATOM 676 O O . ALA A 1 85 ? -9.248 4.850 10.387 1.00 98.19 85 ALA A O 1
ATOM 677 N N . GLU A 1 86 ? -9.871 4.885 8.231 1.00 98.12 86 GLU A N 1
ATOM 678 C CA . GLU A 1 86 ? -11.207 4.314 8.453 1.00 98.12 86 GLU A CA 1
ATOM 679 C C . GLU A 1 86 ? -11.135 2.905 9.069 1.00 98.12 86 GLU A C 1
ATOM 681 O O . GLU A 1 86 ? -11.871 2.597 10.005 1.00 98.12 86 GLU A O 1
ATOM 686 N N . MET A 1 87 ? -10.211 2.054 8.604 1.00 97.31 87 MET A N 1
ATOM 687 C CA . MET A 1 87 ? -9.988 0.724 9.188 1.00 97.31 87 MET A CA 1
ATOM 688 C C . MET A 1 87 ? -9.563 0.803 10.662 1.00 97.31 87 MET A C 1
ATOM 690 O O . MET A 1 87 ? -10.029 -0.002 11.468 1.00 97.31 87 MET A O 1
ATOM 694 N N . ARG A 1 88 ? -8.716 1.771 11.040 1.00 95.81 88 ARG A N 1
ATOM 695 C CA . ARG A 1 88 ? -8.321 1.978 12.446 1.00 95.81 88 ARG A CA 1
ATOM 696 C C . ARG A 1 88 ? -9.509 2.372 13.311 1.00 95.81 88 ARG A C 1
ATOM 698 O O . ARG A 1 88 ? -9.720 1.756 14.349 1.00 95.81 88 ARG A O 1
ATOM 705 N N . GLU A 1 89 ? -10.299 3.347 12.864 1.00 96.19 89 GLU A N 1
ATOM 706 C CA . GLU A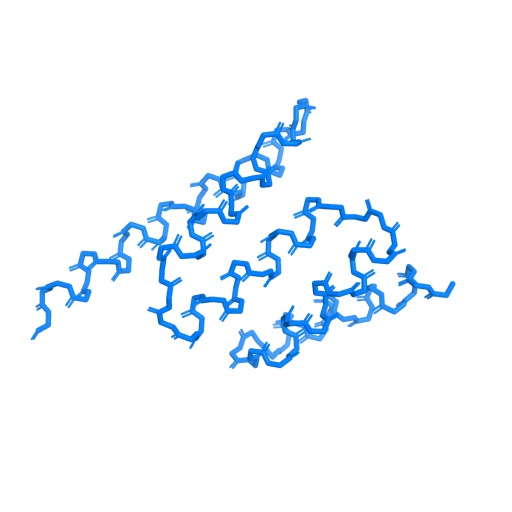 1 89 ? -11.496 3.781 13.590 1.00 96.19 89 GLU A CA 1
ATOM 707 C C . GLU A 1 89 ? -12.475 2.618 13.783 1.00 96.19 89 GLU A C 1
ATOM 709 O O . GLU A 1 89 ? -13.045 2.451 14.859 1.00 96.19 89 GLU A O 1
ATOM 714 N N . GLN A 1 90 ? -12.651 1.770 12.768 1.00 94.62 90 GLN A N 1
ATOM 715 C CA . GLN A 1 90 ? -13.483 0.576 12.895 1.00 94.62 90 GLN A CA 1
ATOM 716 C C . GLN A 1 90 ? -12.938 -0.392 13.947 1.00 94.62 90 GLN A C 1
ATOM 718 O O . GLN A 1 90 ? -13.724 -0.895 14.739 1.00 94.62 90 GLN A O 1
ATOM 723 N N . MET A 1 91 ? -11.623 -0.635 13.984 1.00 90.56 91 MET A N 1
ATOM 724 C CA . MET A 1 91 ? -10.991 -1.528 14.964 1.00 90.56 91 MET A CA 1
ATOM 725 C C . MET A 1 91 ? -11.067 -1.004 16.403 1.00 90.56 91 MET A C 1
ATOM 727 O O . MET A 1 91 ? -11.201 -1.803 17.322 1.00 90.56 91 MET A O 1
ATOM 731 N N . GLU A 1 92 ? -10.982 0.311 16.609 1.00 89.88 92 GLU A N 1
ATOM 732 C CA . GLU A 1 92 ? -11.100 0.932 17.939 1.00 89.88 92 GLU A CA 1
ATOM 733 C C . GLU A 1 92 ? -12.529 0.876 18.501 1.00 89.88 92 GLU A C 1
ATOM 735 O O . GLU A 1 92 ? -12.715 0.911 19.716 1.00 89.88 92 GLU A O 1
ATOM 740 N N . ASN A 1 93 ? -13.531 0.782 17.624 1.00 88.00 93 ASN A N 1
ATOM 741 C CA . ASN A 1 93 ? -14.948 0.723 17.983 1.00 88.00 93 ASN A CA 1
ATOM 742 C C . ASN A 1 93 ? -15.508 -0.715 18.087 1.00 88.00 93 ASN A C 1
ATOM 744 O O . ASN A 1 93 ? -16.725 -0.873 18.224 1.00 88.00 93 ASN A O 1
ATOM 748 N N . MET A 1 94 ? -14.657 -1.747 17.992 1.00 74.75 94 MET A N 1
ATOM 749 C CA . MET A 1 94 ? -15.009 -3.164 18.218 1.00 74.75 94 MET A CA 1
ATOM 750 C C . MET A 1 94 ? -14.866 -3.555 19.689 1.00 74.75 94 MET A C 1
ATOM 752 O O . MET A 1 94 ? -15.744 -4.311 20.165 1.00 74.75 94 MET A O 1
#

Radius of gyration: 13.23 Å; chains: 1; bounding box: 29×29×35 Å

Foldseek 3Di:
DLVVVLVVLVVVCVVVVLDLVSLCVNLVSCVVVVVLLSNLQSVLSSCVSVVNLVSSLVSLVVSLVVCVVVVPSNVVSVVVNVVSVVVVVVVVVD

Sequence (94 aa):
QAHIAEEVLVDQSRLKPNDPGLWYLLAEVQGLSGNIVGLHQSRAEYFILNGNLDQAEKQLNYALKLTRGDYLNSAKITQRLRDIAEMREQMENM